Protein AF-A0A2A5DEZ8-F1 (afdb_monomer)

Mean predicted aligned error: 15.77 Å

pLDDT: mean 74.61, std 19.29, range [36.72, 98.19]

Solvent-accessible surface area (backbone atoms only — not comparable to full-atom values): 5518 Å² total; per-residue (Å²): 132,67,62,71,58,54,52,53,52,50,55,51,55,51,51,56,58,62,64,42,45,69,60,49,37,56,72,50,48,39,58,67,51,51,48,55,53,52,49,54,52,53,50,52,53,50,51,57,49,50,52,56,54,68,67,52,53,50,74,57,69,83,89,71,90,82,52,78,72,56,56,58,58,49,71,70,42,99,55,56,54,78,61,82,72,85,79,88,77,126

Structure (mmCIF, N/CA/C/O backbone):
data_AF-A0A2A5DEZ8-F1
#
_entry.id   AF-A0A2A5DEZ8-F1
#
loop_
_atom_site.group_PDB
_atom_site.id
_atom_site.type_symbol
_atom_site.label_atom_id
_atom_site.label_alt_id
_atom_site.label_comp_id
_atom_site.label_asym_id
_atom_site.label_entity_id
_atom_site.label_seq_id
_atom_site.pdbx_PDB_ins_code
_atom_site.Cartn_x
_atom_site.Cartn_y
_atom_site.Cartn_z
_atom_site.occupancy
_atom_site.B_iso_or_equiv
_atom_site.auth_seq_id
_atom_site.auth_comp_id
_atom_site.auth_asym_id
_atom_site.auth_atom_id
_atom_site.pdbx_PDB_model_num
ATOM 1 N N . MET A 1 1 ? -17.190 12.699 36.773 1.00 66.50 1 MET A N 1
ATOM 2 C CA . MET A 1 1 ? -17.503 11.970 35.522 1.00 66.50 1 MET A CA 1
ATOM 3 C C . MET A 1 1 ? -17.031 10.532 35.686 1.00 66.50 1 MET A C 1
ATOM 5 O O . MET A 1 1 ? -15.919 10.336 36.157 1.00 66.50 1 MET A O 1
ATOM 9 N N . ASN A 1 2 ? -17.869 9.534 35.408 1.00 87.75 2 ASN A N 1
ATOM 10 C CA . ASN A 1 2 ? -17.579 8.144 35.775 1.00 87.75 2 ASN A CA 1
ATOM 11 C C . ASN A 1 2 ? -16.772 7.447 34.657 1.00 87.75 2 ASN A C 1
ATOM 13 O O . ASN A 1 2 ? -17.346 6.903 33.714 1.00 87.75 2 ASN A O 1
ATOM 17 N N . LEU A 1 3 ? -15.437 7.512 34.730 1.00 90.81 3 LEU A N 1
ATOM 18 C CA . LEU A 1 3 ? -14.502 7.006 33.704 1.00 90.81 3 LEU A CA 1
ATOM 19 C C . LEU A 1 3 ? -14.723 5.527 33.346 1.00 90.81 3 LEU A C 1
ATOM 21 O O . LEU A 1 3 ? -14.573 5.143 32.188 1.00 90.81 3 LEU A O 1
ATOM 25 N N . SER A 1 4 ? -15.145 4.710 34.312 1.00 92.06 4 SER A N 1
ATOM 26 C CA . SER A 1 4 ? -15.457 3.294 34.098 1.00 92.06 4 SER A CA 1
ATOM 27 C C . SER A 1 4 ? -16.638 3.088 33.145 1.00 92.06 4 SER A C 1
ATOM 29 O O . SER A 1 4 ? -16.608 2.179 32.322 1.00 92.06 4 SER A O 1
ATOM 31 N N . ILE A 1 5 ? -17.657 3.953 33.209 1.00 93.88 5 ILE A N 1
ATOM 32 C CA . ILE A 1 5 ? -18.824 3.890 32.315 1.00 93.88 5 ILE A CA 1
ATOM 33 C C . ILE A 1 5 ? -18.414 4.297 30.899 1.00 93.88 5 ILE A C 1
ATOM 35 O O . ILE A 1 5 ? -18.734 3.596 29.942 1.00 93.88 5 ILE A O 1
ATOM 39 N N . VAL A 1 6 ? -17.641 5.381 30.775 1.00 94.19 6 VAL A N 1
ATOM 40 C CA . VAL A 1 6 ? -17.126 5.862 29.483 1.00 94.19 6 VAL A CA 1
ATOM 41 C C . VAL A 1 6 ? -16.291 4.782 28.796 1.00 94.19 6 VAL A C 1
ATOM 43 O O . VAL A 1 6 ? -16.501 4.502 27.619 1.00 94.19 6 VAL A O 1
ATOM 46 N N . LYS A 1 7 ? -15.393 4.120 29.536 1.00 94.62 7 LYS A N 1
ATOM 47 C CA . LYS A 1 7 ? -14.557 3.033 29.010 1.00 94.62 7 LYS A CA 1
ATOM 48 C C . LYS A 1 7 ? -15.389 1.846 28.516 1.00 94.62 7 LYS A C 1
ATOM 50 O O . LYS A 1 7 ? -15.102 1.309 27.450 1.00 94.62 7 LYS A O 1
ATOM 55 N N . THR A 1 8 ? -16.412 1.446 29.270 1.00 95.06 8 THR A N 1
ATOM 56 C CA . THR A 1 8 ? -17.296 0.332 28.894 1.00 95.06 8 THR A CA 1
ATOM 57 C C . THR A 1 8 ? -18.088 0.640 27.626 1.00 95.06 8 THR A C 1
ATOM 59 O O . THR A 1 8 ? -18.153 -0.203 26.734 1.00 95.06 8 THR A O 1
ATOM 62 N N . ILE A 1 9 ? -18.643 1.851 27.509 1.00 94.38 9 ILE A N 1
ATOM 63 C CA . ILE A 1 9 ? -19.364 2.282 26.303 1.00 94.38 9 ILE A CA 1
ATOM 64 C C . ILE A 1 9 ? -18.404 2.342 25.111 1.00 94.38 9 ILE A C 1
ATOM 66 O O . ILE A 1 9 ? -18.693 1.766 24.070 1.00 94.38 9 ILE A O 1
ATOM 70 N N . PHE A 1 10 ? -17.228 2.948 25.278 1.00 93.25 10 PHE A N 1
ATOM 71 C CA . PHE A 1 10 ? -16.230 3.044 24.213 1.00 93.25 10 PHE A CA 1
ATOM 72 C C . PHE A 1 10 ? -15.814 1.672 23.667 1.00 93.25 10 PHE A C 1
ATOM 74 O O . PHE A 1 10 ? -15.792 1.469 22.458 1.00 93.25 10 PHE A O 1
ATOM 81 N N . LEU A 1 11 ? -15.519 0.712 24.548 1.00 92.19 11 LEU A N 1
ATOM 82 C CA . LEU A 1 11 ? -15.155 -0.645 24.133 1.00 92.19 11 LEU A CA 1
ATOM 83 C C . LEU A 1 11 ? -16.297 -1.348 23.396 1.00 92.19 11 LEU A C 1
ATOM 85 O O . LEU A 1 11 ? -16.032 -2.066 22.434 1.00 92.19 11 LEU A O 1
ATOM 89 N N . LYS A 1 12 ? -17.548 -1.131 23.817 1.00 91.75 12 LYS A N 1
ATOM 90 C CA . LYS A 1 12 ? -18.723 -1.676 23.132 1.00 91.75 12 LYS A CA 1
ATOM 91 C C . LYS A 1 12 ? -18.828 -1.129 21.705 1.00 91.7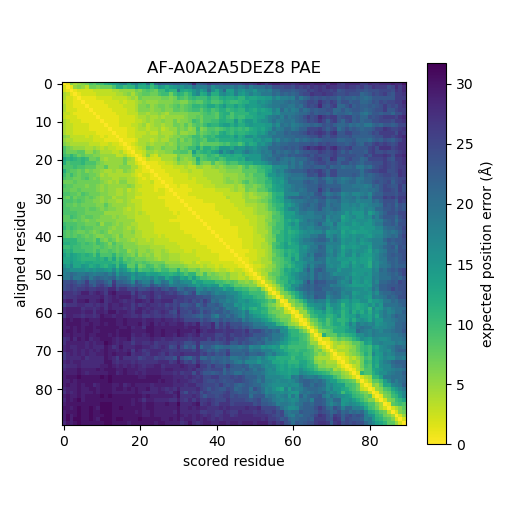5 12 LYS A C 1
ATOM 93 O O . LYS A 1 12 ? -18.888 -1.916 20.767 1.00 91.75 12 LYS A O 1
ATOM 98 N N . GLU A 1 13 ? -18.785 0.191 21.546 1.00 92.62 13 GLU A N 1
ATOM 99 C CA . GLU A 1 13 ? -18.916 0.858 20.242 1.00 92.62 13 GLU A CA 1
ATOM 100 C C . GLU A 1 13 ? -17.747 0.525 19.303 1.00 92.62 13 GLU A C 1
ATOM 102 O O . GLU A 1 13 ? -17.944 0.258 18.117 1.00 92.62 13 GLU A O 1
ATOM 107 N N . MET A 1 14 ? -16.520 0.460 19.830 1.00 89.19 14 MET A N 1
ATOM 108 C CA . MET A 1 14 ? -15.350 0.030 19.061 1.00 89.19 14 MET A CA 1
ATOM 109 C C . MET A 1 14 ? -15.497 -1.411 18.581 1.00 89.19 14 MET A C 1
ATOM 111 O O . MET A 1 14 ? -15.184 -1.705 17.432 1.00 89.19 14 MET A O 1
ATOM 115 N N . LEU A 1 15 ? -15.982 -2.319 19.429 1.00 87.69 15 LEU A N 1
ATOM 116 C CA . LEU A 1 15 ? -16.145 -3.722 19.057 1.00 87.69 15 LEU A CA 1
ATOM 117 C C . LEU A 1 15 ? -17.273 -3.922 18.036 1.00 87.69 15 LEU A C 1
ATOM 119 O O . LEU A 1 15 ? -17.121 -4.755 17.142 1.00 87.69 15 LEU A O 1
ATOM 123 N N . ASP A 1 16 ? -18.350 -3.137 18.119 1.00 86.75 16 ASP A N 1
ATOM 124 C CA . ASP A 1 16 ? -19.400 -3.100 17.093 1.00 86.75 16 ASP A CA 1
ATOM 125 C C . ASP A 1 16 ? -18.876 -2.532 15.767 1.00 86.75 16 ASP A C 1
ATOM 127 O O . ASP A 1 16 ? -19.090 -3.135 14.715 1.00 86.75 16 ASP A O 1
ATOM 131 N N . THR A 1 17 ? -18.079 -1.463 15.812 1.00 83.31 17 THR A N 1
ATOM 132 C CA . THR A 1 17 ? -17.418 -0.894 14.624 1.00 83.31 17 THR A CA 1
ATOM 133 C C . THR A 1 17 ? -16.449 -1.898 13.988 1.00 83.31 17 THR A C 1
ATOM 135 O O . THR A 1 17 ? -16.438 -2.084 12.774 1.00 83.31 17 THR A O 1
ATOM 138 N N . PHE A 1 18 ? -15.663 -2.617 14.798 1.00 83.31 18 PHE A N 1
ATOM 139 C CA . PHE A 1 18 ? -14.750 -3.663 14.322 1.00 83.31 18 PHE A CA 1
ATOM 140 C C . PHE A 1 18 ? -15.482 -4.907 13.793 1.00 83.31 18 PHE A C 1
ATOM 142 O O . PHE A 1 18 ? -14.932 -5.654 12.975 1.00 83.31 18 PHE A O 1
ATOM 149 N N . ARG A 1 19 ? -16.714 -5.161 14.251 1.00 79.44 19 ARG A N 1
ATOM 150 C CA . ARG A 1 19 ? -17.561 -6.252 13.754 1.00 79.44 19 ARG A CA 1
ATOM 151 C C . ARG A 1 19 ? -18.081 -6.001 12.347 1.00 79.44 19 ARG A C 1
ATOM 153 O O . ARG A 1 19 ? -18.382 -6.987 11.666 1.00 79.44 19 ARG A O 1
ATOM 160 N N . ASP A 1 20 ? -18.089 -4.754 11.877 1.00 85.88 20 ASP A N 1
ATOM 161 C CA . ASP A 1 20 ? -18.286 -4.438 10.463 1.00 85.88 20 ASP A CA 1
ATOM 162 C C . ASP A 1 20 ? -17.019 -4.743 9.643 1.00 85.88 20 ASP A C 1
ATOM 164 O O . ASP A 1 20 ? -16.349 -3.893 9.049 1.00 85.88 20 ASP A O 1
ATOM 168 N N . LYS A 1 21 ? -16.669 -6.032 9.635 1.00 80.50 21 LYS A N 1
ATOM 169 C CA . LYS A 1 21 ? -15.475 -6.559 8.978 1.00 80.50 21 LYS A CA 1
ATOM 170 C C . LYS A 1 21 ? -15.507 -6.301 7.480 1.00 80.50 21 LYS A C 1
ATOM 172 O O . LYS A 1 21 ? -14.449 -6.141 6.896 1.00 80.50 21 LYS A O 1
ATOM 177 N N . ARG A 1 22 ? -16.683 -6.265 6.842 1.00 84.38 22 ARG A N 1
ATOM 178 C CA . ARG A 1 22 ? -16.776 -6.012 5.395 1.00 84.38 22 ARG A CA 1
ATOM 179 C C . ARG A 1 22 ? -16.306 -4.598 5.076 1.00 84.38 22 ARG A C 1
ATOM 181 O O . ARG A 1 22 ? -15.440 -4.439 4.219 1.00 84.38 22 ARG A O 1
ATOM 188 N N . THR A 1 23 ? -16.809 -3.610 5.811 1.00 87.88 23 THR A N 1
ATOM 189 C CA . THR A 1 23 ? -16.413 -2.211 5.636 1.00 87.88 23 THR A CA 1
ATOM 190 C C . THR A 1 23 ? -14.958 -1.991 6.041 1.00 87.88 23 THR A C 1
ATOM 192 O O . THR A 1 23 ? -14.198 -1.395 5.283 1.00 87.88 23 THR A O 1
ATOM 195 N N . MET A 1 24 ? -14.513 -2.545 7.172 1.00 88.00 24 MET A N 1
ATOM 196 C CA . MET A 1 24 ? -13.120 -2.410 7.614 1.00 88.00 24 MET A CA 1
ATOM 197 C C . MET A 1 24 ? -12.124 -3.100 6.664 1.00 88.00 24 MET A C 1
ATOM 199 O O . MET A 1 24 ? -11.072 -2.538 6.360 1.00 88.00 24 MET A O 1
ATOM 203 N N . ILE A 1 25 ? -12.450 -4.287 6.139 1.00 89.19 25 ILE A N 1
ATOM 204 C CA . ILE A 1 25 ? -11.625 -4.970 5.129 1.00 89.19 25 ILE A CA 1
ATOM 205 C C . ILE A 1 25 ? -11.574 -4.138 3.847 1.00 89.19 25 ILE A C 1
ATOM 207 O O . ILE A 1 25 ? -10.506 -4.023 3.258 1.00 89.19 25 ILE A O 1
ATOM 211 N N . ALA A 1 26 ? -12.675 -3.519 3.426 1.00 90.19 26 ALA A N 1
ATOM 212 C CA . ALA A 1 26 ? -12.668 -2.653 2.251 1.00 90.19 26 ALA A CA 1
ATOM 213 C C . ALA A 1 26 ? -11.864 -1.359 2.475 1.00 90.19 26 ALA A C 1
ATOM 215 O O . ALA A 1 26 ? -11.129 -0.940 1.590 1.00 90.19 26 ALA A O 1
ATOM 216 N N . MET A 1 27 ? -11.962 -0.732 3.650 1.00 89.81 27 MET A N 1
ATOM 217 C CA . MET A 1 27 ? -11.268 0.531 3.931 1.00 89.81 27 MET A CA 1
ATOM 218 C C . MET A 1 27 ? -9.783 0.353 4.261 1.00 89.81 27 MET A C 1
ATOM 220 O O . MET A 1 27 ? -8.992 1.236 3.948 1.00 89.81 27 MET A O 1
ATOM 224 N N . VAL A 1 28 ? -9.394 -0.760 4.888 1.00 91.56 28 VAL A N 1
ATOM 225 C CA . VAL A 1 28 ? -8.016 -0.996 5.361 1.00 91.56 28 VAL A CA 1
ATOM 226 C C . VAL A 1 28 ? -7.369 -2.176 4.643 1.00 91.56 28 VAL A C 1
ATOM 228 O O . VAL A 1 28 ? -6.253 -2.063 4.146 1.00 91.56 28 VAL A O 1
ATOM 231 N N . GLY A 1 29 ? -8.064 -3.306 4.532 1.00 93.06 29 GLY A N 1
ATOM 232 C CA . GLY A 1 29 ? -7.534 -4.494 3.856 1.00 93.06 29 GLY A CA 1
ATOM 233 C C . GLY A 1 29 ? -7.300 -4.280 2.358 1.00 93.06 29 GLY A C 1
ATOM 234 O O . GLY A 1 29 ? -6.260 -4.681 1.838 1.00 93.06 29 GLY A O 1
ATOM 235 N N . LEU A 1 30 ? -8.227 -3.608 1.669 1.00 94.69 30 LEU A N 1
ATOM 236 C CA . LEU A 1 30 ? -8.114 -3.331 0.239 1.00 94.69 30 LEU A CA 1
ATOM 237 C C . LEU A 1 30 ? -6.883 -2.480 -0.092 1.00 94.69 30 LEU A C 1
ATOM 239 O O . LEU A 1 30 ? -6.105 -2.946 -0.914 1.00 94.69 30 LEU A O 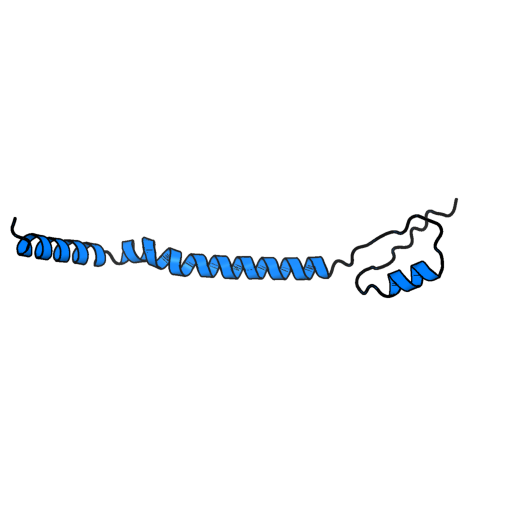1
ATOM 243 N N . PRO A 1 31 ? -6.628 -1.302 0.516 1.00 94.56 31 PRO A N 1
ATOM 244 C CA . PRO A 1 31 ? -5.413 -0.550 0.204 1.00 94.56 31 PRO A CA 1
ATOM 245 C C . PRO A 1 31 ? -4.139 -1.318 0.578 1.00 94.56 31 PRO A C 1
ATOM 247 O O . PRO A 1 31 ? -3.169 -1.260 -0.174 1.00 94.56 31 PRO A O 1
ATOM 250 N N . ILE A 1 32 ? -4.148 -2.097 1.668 1.00 96.44 32 ILE A N 1
ATOM 251 C CA . ILE A 1 32 ? -2.998 -2.923 2.071 1.00 96.44 32 ILE A CA 1
ATOM 252 C C . ILE A 1 32 ? -2.648 -3.980 1.018 1.00 96.44 32 ILE A C 1
ATOM 254 O O . ILE A 1 32 ? -1.476 -4.291 0.859 1.00 96.44 32 ILE A O 1
ATOM 258 N N . ILE A 1 33 ? -3.623 -4.537 0.299 1.00 96.69 33 ILE A N 1
ATOM 259 C CA . ILE A 1 33 ? -3.372 -5.580 -0.709 1.00 96.69 33 ILE A CA 1
ATOM 260 C C . ILE A 1 33 ? -3.243 -4.977 -2.110 1.00 96.69 33 ILE A C 1
ATOM 262 O O . ILE A 1 33 ? -2.301 -5.276 -2.843 1.00 96.69 33 ILE A O 1
ATOM 266 N N . LEU A 1 34 ? -4.185 -4.118 -2.489 1.00 97.19 34 LEU A N 1
ATOM 267 C CA . LEU A 1 34 ? -4.302 -3.564 -3.831 1.00 97.19 34 LEU A CA 1
ATOM 268 C C . LEU A 1 34 ? -3.104 -2.675 -4.174 1.00 97.19 34 LEU A C 1
ATOM 270 O O . LEU A 1 34 ? -2.560 -2.794 -5.268 1.00 97.19 34 LEU A O 1
ATOM 274 N N . TYR A 1 35 ? -2.663 -1.803 -3.261 1.00 96.50 35 TYR A N 1
ATOM 275 C CA . TYR A 1 35 ? -1.584 -0.861 -3.571 1.00 96.50 35 TYR A CA 1
ATOM 276 C C . TYR A 1 35 ? -0.235 -1.551 -3.779 1.00 96.50 35 TYR A C 1
ATOM 278 O O . TYR A 1 35 ? 0.410 -1.236 -4.778 1.00 96.50 35 TYR A O 1
ATOM 286 N N . PRO A 1 36 ? 0.193 -2.520 -2.947 1.00 97.19 36 PRO A N 1
ATOM 287 C CA . PRO A 1 36 ? 1.406 -3.278 -3.238 1.00 97.19 36 PRO A CA 1
ATOM 288 C C . PRO A 1 36 ? 1.333 -4.032 -4.561 1.00 97.19 36 PRO A C 1
ATOM 290 O O . PRO A 1 36 ? 2.300 -4.018 -5.318 1.00 97.19 36 PRO A O 1
ATOM 293 N N . VAL A 1 37 ? 0.188 -4.644 -4.878 1.00 98.19 37 VAL A N 1
ATOM 294 C CA . VAL A 1 37 ? 0.004 -5.353 -6.153 1.00 98.19 37 VAL A CA 1
ATOM 295 C C . VAL A 1 37 ? 0.152 -4.393 -7.334 1.00 98.19 37 VAL A C 1
ATOM 297 O O . VAL A 1 37 ? 0.906 -4.675 -8.269 1.00 98.19 37 VAL A O 1
ATOM 300 N N . LEU A 1 38 ? -0.510 -3.235 -7.278 1.00 97.62 38 LEU A N 1
ATOM 301 C CA . LEU A 1 38 ? -0.397 -2.202 -8.309 1.00 97.62 38 LEU A CA 1
ATOM 302 C C . LEU A 1 38 ? 1.035 -1.674 -8.428 1.00 97.62 38 LEU A C 1
ATOM 304 O O . LEU A 1 38 ? 1.546 -1.545 -9.538 1.00 97.62 38 LEU A O 1
ATOM 308 N N . PHE A 1 39 ? 1.701 -1.422 -7.301 1.00 97.62 39 PHE A N 1
ATOM 309 C CA . PHE A 1 39 ? 3.075 -0.932 -7.268 1.00 97.62 39 PHE A CA 1
ATOM 310 C C . PHE A 1 39 ? 4.050 -1.925 -7.905 1.00 97.62 39 PHE A C 1
ATOM 312 O O . PHE A 1 39 ? 4.820 -1.550 -8.787 1.00 97.62 39 PHE A O 1
ATOM 319 N N . ILE A 1 40 ? 3.983 -3.201 -7.516 1.00 97.69 40 ILE A N 1
ATOM 320 C CA . ILE A 1 40 ? 4.824 -4.263 -8.081 1.00 97.69 40 ILE A CA 1
ATOM 321 C C . ILE A 1 40 ? 4.586 -4.384 -9.590 1.00 97.69 40 ILE A C 1
ATOM 323 O O . ILE A 1 40 ? 5.539 -4.491 -10.359 1.00 97.69 40 ILE A O 1
ATOM 327 N N . THR A 1 41 ? 3.327 -4.323 -10.025 1.00 96.75 41 THR A N 1
ATOM 328 C CA . THR A 1 41 ? 2.971 -4.407 -11.449 1.00 96.75 41 THR A CA 1
ATOM 329 C C . THR A 1 41 ? 3.543 -3.224 -12.234 1.00 96.75 41 THR A C 1
ATOM 331 O O . THR A 1 41 ? 4.183 -3.414 -13.268 1.00 96.75 41 THR A O 1
ATOM 334 N N . ALA A 1 42 ? 3.379 -2.001 -11.727 1.00 96.06 42 ALA A N 1
ATOM 335 C CA . ALA A 1 42 ? 3.917 -0.796 -12.352 1.00 96.06 42 ALA A CA 1
ATOM 336 C C . ALA A 1 42 ? 5.457 -0.794 -12.396 1.00 96.06 42 ALA A C 1
ATOM 338 O O . ALA A 1 42 ? 6.051 -0.390 -13.401 1.00 96.06 42 ALA A O 1
ATOM 339 N N . ALA A 1 43 ? 6.109 -1.293 -11.342 1.00 95.56 43 ALA A N 1
ATOM 340 C CA . ALA A 1 43 ? 7.559 -1.445 -11.291 1.00 95.56 43 ALA A CA 1
ATOM 341 C C . ALA A 1 43 ? 8.055 -2.432 -12.360 1.00 95.56 43 ALA A C 1
ATOM 343 O O . ALA A 1 43 ? 8.999 -2.122 -13.084 1.00 95.56 43 ALA A O 1
ATOM 344 N N . GLN A 1 44 ? 7.386 -3.578 -12.529 1.00 94.69 44 GLN A N 1
ATOM 345 C CA . GLN A 1 44 ? 7.734 -4.548 -13.574 1.00 94.69 44 GLN A CA 1
ATOM 346 C C . GLN A 1 44 ? 7.604 -3.955 -14.980 1.00 94.69 44 GLN A C 1
ATOM 348 O O . GLN A 1 44 ? 8.514 -4.106 -15.793 1.00 94.69 44 GLN A O 1
ATOM 353 N N . VAL A 1 45 ? 6.516 -3.229 -15.260 1.00 93.75 45 VAL A N 1
ATOM 354 C CA . VAL A 1 45 ? 6.336 -2.542 -16.551 1.00 93.75 45 VAL A CA 1
ATOM 355 C C . VAL A 1 45 ? 7.452 -1.526 -16.794 1.00 93.75 45 VAL A C 1
ATOM 357 O O . VAL A 1 45 ? 8.010 -1.477 -17.888 1.00 93.75 45 VAL A O 1
ATOM 360 N N . SER A 1 46 ? 7.828 -0.759 -15.770 1.00 91.69 46 SER A N 1
ATOM 361 C CA . SER A 1 46 ? 8.921 0.216 -15.863 1.00 91.69 46 SER A CA 1
ATOM 362 C C . SER A 1 46 ? 10.264 -0.447 -16.189 1.00 91.69 46 SER A C 1
ATOM 364 O O . SER A 1 46 ? 10.995 0.043 -17.046 1.00 91.69 46 SER A O 1
ATOM 366 N N . ILE A 1 47 ? 10.569 -1.592 -15.571 1.00 90.19 47 ILE A N 1
ATOM 367 C CA . ILE A 1 47 ? 11.799 -2.361 -15.834 1.00 90.19 47 ILE A CA 1
ATOM 368 C C . ILE A 1 47 ? 11.808 -2.912 -17.268 1.00 90.19 47 ILE A C 1
ATOM 370 O O . ILE A 1 47 ? 12.816 -2.816 -17.973 1.00 90.19 47 ILE A O 1
ATOM 374 N N . LEU A 1 48 ? 10.678 -3.449 -17.735 1.00 85.62 48 LEU A N 1
ATOM 375 C CA . LEU A 1 48 ? 10.529 -3.916 -19.118 1.00 85.62 48 LEU A CA 1
ATOM 376 C C . LEU A 1 48 ? 10.679 -2.773 -20.130 1.00 85.62 48 LEU A C 1
ATOM 378 O O . LEU A 1 48 ? 11.220 -2.969 -21.214 1.00 85.62 48 LEU A O 1
ATOM 382 N N . GLN A 1 49 ? 10.228 -1.567 -19.789 1.00 81.69 49 GLN A N 1
ATOM 383 C CA . GLN A 1 49 ? 10.425 -0.399 -20.641 1.00 81.69 49 GLN A CA 1
ATOM 384 C C . GLN A 1 49 ? 11.889 0.055 -20.644 1.00 81.69 49 GLN A C 1
ATOM 386 O O . GLN A 1 49 ? 12.422 0.391 -21.696 1.00 81.69 49 GLN A O 1
ATOM 391 N N . GLN A 1 50 ? 12.557 0.040 -19.490 1.00 77.38 50 GLN A N 1
ATOM 392 C CA . GLN A 1 50 ? 13.952 0.460 -19.370 1.00 77.38 50 GLN A CA 1
ATOM 393 C C . GLN A 1 50 ? 14.910 -0.483 -20.106 1.00 77.38 50 GLN A C 1
ATOM 395 O O . GLN A 1 50 ? 15.858 -0.021 -20.734 1.00 77.38 50 GLN A O 1
ATOM 400 N N . THR A 1 51 ? 14.641 -1.788 -20.077 1.00 72.88 51 THR A N 1
ATOM 401 C CA . THR A 1 51 ? 15.398 -2.778 -20.860 1.00 72.88 51 THR A CA 1
ATOM 402 C C . THR A 1 51 ? 15.245 -2.537 -22.361 1.00 72.88 51 THR A C 1
ATOM 404 O O . THR A 1 51 ? 16.254 -2.452 -23.051 1.00 72.88 51 THR A O 1
ATOM 407 N N . LYS A 1 52 ? 14.027 -2.279 -22.853 1.00 64.75 52 LYS A N 1
ATOM 408 C CA . LYS A 1 52 ? 13.790 -1.911 -24.263 1.00 64.75 52 LYS A CA 1
ATOM 409 C C . LYS A 1 52 ? 14.448 -0.590 -24.671 1.00 64.75 52 LYS A C 1
ATOM 411 O O . LYS A 1 52 ? 14.949 -0.467 -25.786 1.00 64.75 52 LYS A O 1
ATOM 416 N N . THR A 1 53 ? 14.457 0.402 -23.782 1.00 60.56 53 THR A N 1
ATOM 417 C CA . THR A 1 53 ? 15.133 1.681 -24.039 1.00 60.56 53 THR A CA 1
ATOM 418 C C . THR A 1 53 ? 16.654 1.513 -24.078 1.00 60.56 53 THR A C 1
ATOM 420 O O . THR A 1 53 ? 17.284 2.067 -24.968 1.00 60.56 53 THR A O 1
ATOM 423 N N . ASN A 1 54 ? 17.244 0.717 -23.179 1.00 58.72 54 ASN A N 1
ATOM 424 C CA . ASN A 1 54 ? 18.685 0.424 -23.193 1.00 58.72 54 ASN A CA 1
ATOM 425 C C . ASN A 1 54 ? 19.114 -0.455 -24.378 1.00 58.72 54 ASN A C 1
ATOM 427 O O . ASN A 1 54 ? 20.259 -0.382 -24.806 1.00 58.72 54 ASN A O 1
ATOM 431 N N . GLU A 1 55 ? 18.210 -1.270 -24.920 1.00 54.50 55 GLU A N 1
ATOM 432 C CA . GLU A 1 55 ? 18.451 -2.062 -26.133 1.00 54.50 55 GLU A CA 1
ATOM 433 C C . GLU A 1 55 ? 18.377 -1.204 -27.412 1.00 54.50 55 GLU A C 1
ATOM 435 O O . GLU A 1 55 ? 18.867 -1.596 -28.471 1.00 54.50 55 GLU A O 1
ATOM 440 N N . THR A 1 56 ? 17.822 0.010 -27.323 1.00 49.56 56 THR A N 1
ATOM 441 C CA . THR A 1 56 ? 17.844 0.976 -28.425 1.00 49.56 56 THR A CA 1
ATOM 442 C C . THR A 1 56 ? 19.172 1.730 -28.397 1.00 49.56 56 THR A C 1
ATOM 444 O O . THR A 1 56 ? 19.267 2.829 -27.855 1.00 49.56 56 THR A O 1
ATOM 447 N N . VAL A 1 57 ? 20.208 1.115 -28.972 1.00 51.78 57 VAL A N 1
ATOM 448 C CA . VAL A 1 57 ? 21.531 1.720 -29.189 1.00 51.78 57 VAL A CA 1
ATOM 449 C C . VAL A 1 57 ? 21.348 3.123 -29.775 1.00 51.78 57 VAL A C 1
ATOM 451 O O . VAL A 1 57 ? 20.685 3.301 -30.803 1.00 51.78 57 VAL A O 1
ATOM 454 N N . SER A 1 58 ? 21.874 4.134 -29.085 1.00 48.53 58 SER A N 1
ATOM 455 C CA . SER A 1 58 ? 21.680 5.536 -29.447 1.00 48.53 58 SER A CA 1
ATOM 456 C C . SER A 1 58 ? 22.372 5.800 -30.786 1.00 48.53 58 SER A C 1
ATOM 458 O O . SER A 1 58 ? 23.599 5.813 -30.868 1.00 48.53 58 SER A O 1
ATOM 460 N N . ARG A 1 59 ? 21.591 5.961 -31.862 1.00 48.47 59 ARG A N 1
ATOM 461 C CA . ARG A 1 59 ? 22.110 6.239 -33.211 1.00 48.47 59 ARG A CA 1
ATOM 462 C C . ARG A 1 59 ? 22.620 7.675 -33.265 1.00 48.47 59 ARG A C 1
ATOM 464 O O . ARG A 1 59 ? 21.858 8.600 -33.541 1.00 48.47 59 ARG A O 1
ATOM 471 N N . ALA A 1 60 ? 23.899 7.865 -32.969 1.00 56.03 60 ALA A N 1
ATOM 472 C CA . ALA A 1 60 ? 24.567 9.153 -33.082 1.00 56.03 60 ALA A CA 1
ATOM 473 C C . ALA A 1 60 ? 25.267 9.252 -34.447 1.00 56.03 60 ALA A C 1
ATOM 475 O O . ALA A 1 60 ? 26.119 8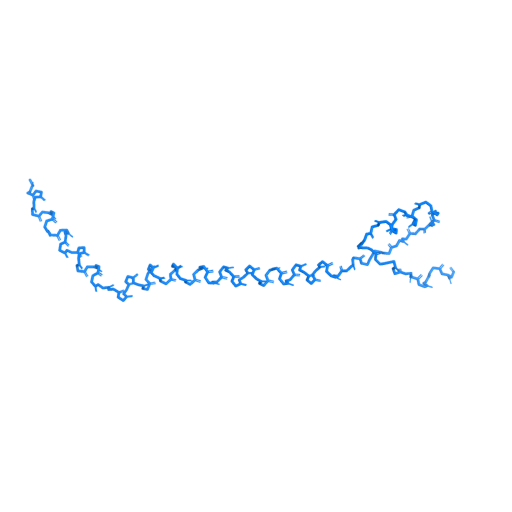.429 -34.773 1.00 56.03 60 ALA A O 1
ATOM 476 N N . ALA A 1 61 ? 24.916 10.261 -35.247 1.00 53.84 61 ALA A N 1
ATOM 477 C CA . ALA A 1 61 ? 25.632 10.585 -36.479 1.00 53.84 61 ALA A CA 1
ATOM 478 C C . ALA A 1 61 ? 26.706 11.644 -36.192 1.00 53.84 61 ALA A C 1
ATOM 480 O O . ALA A 1 61 ? 26.427 12.669 -35.566 1.00 53.84 61 ALA A O 1
ATOM 481 N N . ILE A 1 62 ? 27.932 11.411 -36.660 1.00 59.94 62 ILE A N 1
ATOM 482 C CA . ILE A 1 62 ? 29.039 12.366 -36.541 1.00 59.94 62 ILE A CA 1
ATOM 483 C C . ILE A 1 62 ? 29.015 13.274 -37.772 1.00 59.94 62 ILE A C 1
ATOM 485 O O . ILE A 1 62 ? 29.200 12.810 -38.894 1.00 59.94 62 ILE A O 1
ATOM 489 N N . GLN A 1 63 ? 28.811 14.577 -37.577 1.00 45.00 63 GLN A N 1
ATOM 490 C CA . GLN A 1 63 ? 28.920 15.568 -38.648 1.00 45.00 63 GLN A CA 1
ATOM 491 C C . GLN A 1 63 ? 30.269 16.295 -38.546 1.00 45.00 63 GLN A C 1
ATOM 493 O O . GLN A 1 63 ? 30.435 17.187 -37.716 1.00 45.00 63 GLN A O 1
ATOM 498 N N . GLY A 1 64 ? 31.245 15.910 -39.378 1.00 63.19 64 GLY A N 1
ATOM 499 C CA . GLY A 1 64 ? 32.549 16.584 -39.473 1.00 63.19 64 GLY A CA 1
ATOM 500 C C . GLY A 1 64 ? 33.688 15.708 -40.013 1.00 63.19 64 GLY A C 1
ATOM 501 O O . GLY A 1 64 ? 33.532 14.503 -40.202 1.00 63.19 64 GLY A O 1
ATOM 502 N N . SER A 1 65 ? 34.857 16.314 -40.261 1.00 58.81 65 SER A N 1
ATOM 503 C CA . SER A 1 65 ? 36.066 15.600 -40.697 1.00 58.81 65 SER A CA 1
ATOM 504 C C . SER A 1 65 ? 36.617 14.741 -39.559 1.00 58.81 65 SER A C 1
ATOM 506 O O . SER A 1 65 ? 37.096 15.254 -38.546 1.00 58.81 65 SER A O 1
ATOM 508 N N . THR A 1 66 ? 36.528 13.429 -39.728 1.00 57.97 66 THR A N 1
ATOM 509 C CA . THR A 1 66 ? 36.888 12.446 -38.710 1.00 57.97 66 THR A CA 1
ATOM 510 C C . THR A 1 66 ? 38.406 12.235 -38.663 1.00 57.97 66 THR A C 1
ATOM 512 O O . THR A 1 66 ? 39.021 11.906 -39.673 1.00 57.97 66 THR A O 1
ATOM 515 N N . THR A 1 67 ? 39.016 12.415 -37.488 1.00 61.34 67 THR A N 1
ATOM 516 C CA . THR A 1 67 ? 40.417 12.039 -37.211 1.00 61.34 67 THR A CA 1
ATOM 517 C C . THR A 1 67 ? 40.444 10.598 -36.691 1.00 61.34 67 THR A C 1
ATOM 519 O O . THR A 1 67 ? 39.626 10.273 -35.834 1.00 61.34 67 THR A O 1
ATOM 522 N N . GLU A 1 68 ? 41.393 9.751 -37.118 1.00 59.56 68 GLU A N 1
ATOM 523 C CA . GLU A 1 68 ? 41.513 8.329 -36.698 1.00 59.56 68 GLU A CA 1
ATOM 524 C C . GLU A 1 68 ? 41.485 8.114 -35.172 1.00 59.56 68 GLU A C 1
ATOM 526 O O . GLU A 1 68 ? 41.019 7.099 -34.668 1.00 59.56 68 GLU A O 1
ATOM 531 N N . ARG A 1 69 ? 41.944 9.098 -34.394 1.00 58.28 69 ARG A N 1
ATOM 532 C CA . ARG A 1 69 ? 41.906 9.052 -32.926 1.00 58.28 69 ARG A CA 1
ATOM 533 C C . ARG A 1 69 ? 40.482 9.122 -32.355 1.00 58.28 69 ARG A C 1
ATOM 535 O O . ARG A 1 69 ? 40.239 8.637 -31.255 1.00 58.28 69 ARG A O 1
ATOM 542 N N . MET A 1 70 ? 39.560 9.741 -33.086 1.00 58.22 70 MET A N 1
ATOM 543 C CA . MET A 1 70 ? 38.172 9.951 -32.679 1.00 58.22 70 MET A CA 1
ATOM 544 C C . MET A 1 70 ? 37.306 8.723 -32.983 1.00 58.22 70 MET A C 1
ATOM 546 O O . MET A 1 70 ? 36.449 8.384 -32.175 1.00 58.22 70 MET A O 1
ATOM 550 N N . THR A 1 71 ? 37.587 7.994 -34.071 1.00 61.88 71 THR A N 1
ATOM 551 C CA . THR A 1 71 ? 36.938 6.701 -34.364 1.00 61.88 71 THR A CA 1
ATOM 552 C C . THR A 1 71 ? 37.300 5.641 -33.336 1.00 61.88 71 THR A C 1
ATOM 554 O O . THR A 1 71 ? 36.428 4.905 -32.893 1.00 61.88 71 THR A O 1
ATOM 557 N N . THR A 1 72 ? 38.558 5.604 -32.885 1.00 60.28 72 THR A N 1
ATOM 558 C CA . THR A 1 72 ? 39.005 4.638 -31.868 1.00 60.28 72 THR A CA 1
ATOM 559 C C . THR A 1 72 ? 38.385 4.906 -30.497 1.00 60.28 72 THR A C 1
ATOM 561 O O . THR A 1 72 ? 38.112 3.970 -29.760 1.00 60.28 72 THR A O 1
ATOM 564 N N . TRP A 1 73 ? 38.122 6.173 -30.156 1.00 62.97 73 TRP A N 1
ATOM 565 C CA . TRP A 1 73 ? 37.467 6.539 -28.896 1.00 62.97 73 TRP A CA 1
ATOM 566 C C . TRP A 1 73 ? 35.958 6.250 -28.900 1.00 62.97 73 TRP A C 1
ATOM 568 O O . TRP A 1 73 ? 35.397 5.907 -27.867 1.00 62.97 73 TRP A O 1
ATOM 578 N N . ILE A 1 74 ? 35.306 6.354 -30.060 1.00 63.41 74 ILE A N 1
ATOM 579 C CA . ILE A 1 74 ? 33.875 6.048 -30.210 1.00 63.41 74 ILE A CA 1
ATOM 580 C C . ILE A 1 74 ? 33.637 4.535 -30.293 1.00 63.41 74 ILE A C 1
ATOM 582 O O . ILE A 1 74 ? 32.657 4.053 -29.738 1.00 63.41 74 ILE A O 1
ATOM 586 N N . ALA A 1 75 ? 34.558 3.778 -30.897 1.00 61.06 75 ALA A N 1
ATOM 587 C CA . ALA A 1 75 ? 34.503 2.315 -30.941 1.00 61.06 75 ALA A CA 1
ATOM 588 C C . ALA A 1 75 ? 34.676 1.640 -29.564 1.00 61.06 75 ALA A C 1
ATOM 590 O O . ALA A 1 75 ? 34.308 0.481 -29.404 1.00 61.06 75 ALA A O 1
ATOM 591 N N . ASP A 1 76 ? 35.225 2.357 -28.579 1.00 61.62 76 ASP A N 1
ATOM 592 C CA . ASP A 1 76 ? 35.390 1.894 -27.192 1.00 61.62 76 ASP A CA 1
ATOM 593 C C . ASP A 1 76 ? 34.113 2.091 -26.346 1.00 61.62 76 ASP A C 1
ATOM 595 O O . ASP A 1 7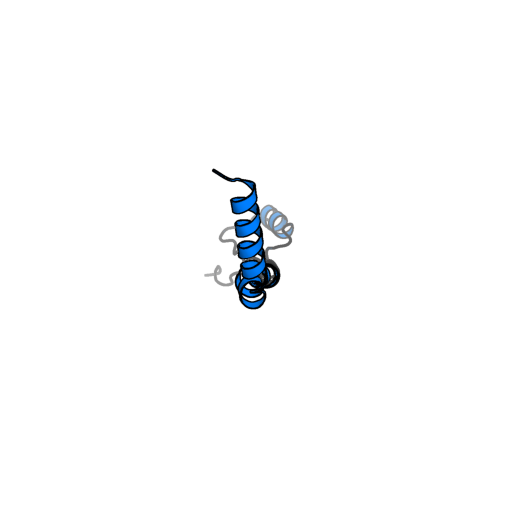6 ? 34.016 1.619 -25.214 1.00 61.62 76 ASP A O 1
ATOM 599 N N . LEU A 1 77 ? 33.100 2.781 -26.887 1.00 57.56 77 LEU A N 1
ATOM 600 C CA . LEU A 1 77 ? 31.799 2.955 -26.246 1.00 57.56 77 LEU A CA 1
ATOM 601 C C . LEU A 1 77 ? 30.844 1.855 -26.726 1.00 57.56 77 LEU A C 1
ATOM 603 O O . LEU A 1 77 ? 30.329 1.903 -27.839 1.00 57.56 77 LEU A O 1
ATOM 607 N N . GLU A 1 78 ? 30.542 0.897 -25.849 1.00 54.31 78 GLU A N 1
ATOM 608 C CA . GLU A 1 78 ? 29.685 -0.288 -26.077 1.00 54.31 78 GLU A CA 1
ATOM 609 C C . GLU A 1 78 ? 28.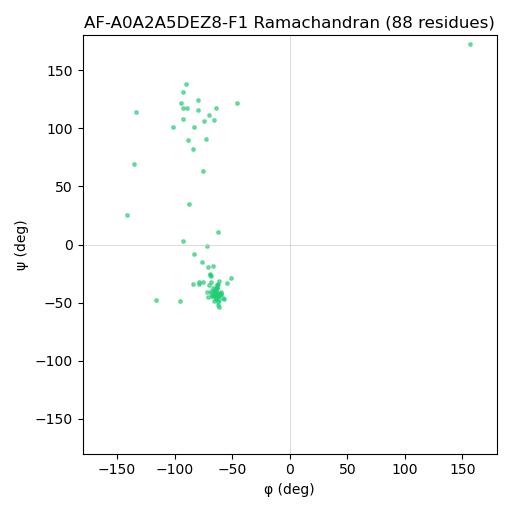206 0.028 -26.432 1.00 54.31 78 GLU A C 1
ATOM 611 O O . GLU A 1 78 ? 27.349 -0.850 -26.425 1.00 54.31 78 GLU A O 1
ATOM 616 N N . GLN A 1 79 ? 27.860 1.287 -26.724 1.00 48.28 79 GLN A N 1
ATOM 617 C CA . GLN A 1 79 ? 26.472 1.733 -26.884 1.00 48.28 79 GLN A CA 1
ATOM 618 C C . GLN A 1 79 ? 26.244 2.757 -28.010 1.00 48.28 79 GLN A C 1
ATOM 620 O O . GLN A 1 79 ? 25.272 3.517 -27.961 1.00 48.28 79 GLN A O 1
ATOM 625 N N . VAL A 1 80 ? 27.104 2.782 -29.035 1.00 46.72 80 VAL A N 1
ATOM 626 C CA . VAL A 1 80 ? 26.923 3.646 -30.215 1.00 46.72 80 VAL A CA 1
ATOM 627 C C . V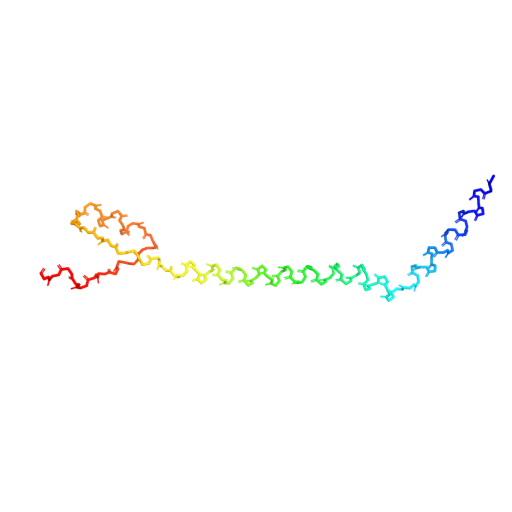AL A 1 80 ? 27.157 2.854 -31.501 1.00 46.72 80 VAL A C 1
ATOM 629 O O . VAL A 1 80 ? 28.270 2.431 -31.786 1.00 46.72 80 VAL A O 1
ATOM 632 N N . ASP A 1 81 ? 26.095 2.679 -32.289 1.00 46.97 81 ASP A N 1
ATOM 633 C CA . ASP A 1 81 ? 26.161 2.122 -33.642 1.00 46.97 81 ASP A CA 1
ATOM 634 C C . ASP A 1 81 ? 26.293 3.287 -34.638 1.00 46.97 81 ASP A C 1
ATOM 636 O O . ASP A 1 81 ? 25.436 4.181 -34.686 1.00 46.97 81 ASP A O 1
ATOM 640 N N . GLN A 1 82 ? 27.404 3.330 -35.377 1.00 48.75 82 GL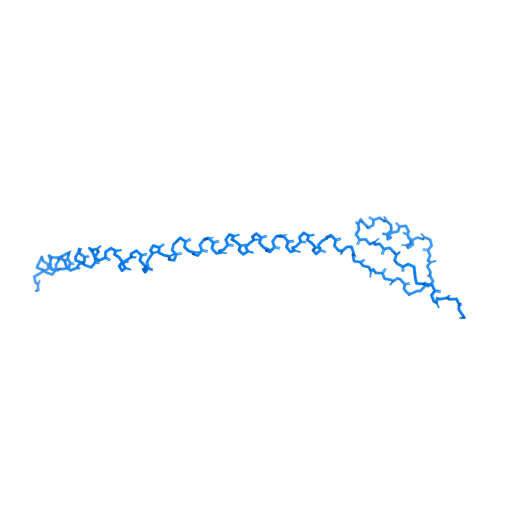N A N 1
ATOM 641 C CA . GLN A 1 82 ? 27.712 4.404 -36.321 1.00 48.75 82 GLN A CA 1
ATOM 642 C C . GLN A 1 82 ? 26.843 4.244 -37.576 1.00 48.75 82 GLN A C 1
ATOM 644 O O . GLN A 1 82 ? 27.090 3.385 -38.417 1.00 48.75 82 GLN A O 1
ATOM 649 N N . VAL A 1 83 ? 25.828 5.097 -37.730 1.00 52.00 83 VAL A N 1
ATOM 650 C CA . VAL A 1 83 ? 25.067 5.187 -38.984 1.00 52.00 83 VAL A CA 1
ATOM 651 C C . VAL A 1 83 ? 25.826 6.102 -39.941 1.00 52.00 83 VAL A C 1
ATOM 653 O O . VAL A 1 83 ? 25.763 7.327 -39.820 1.00 52.00 83 VAL A O 1
ATOM 656 N N . ASP A 1 84 ? 26.542 5.510 -40.894 1.00 45.75 84 ASP A N 1
ATOM 657 C CA . ASP A 1 84 ? 27.151 6.247 -42.000 1.00 45.75 84 ASP A CA 1
ATOM 658 C C . ASP A 1 84 ? 26.052 6.881 -42.866 1.00 45.75 84 ASP A C 1
ATOM 660 O O . ASP A 1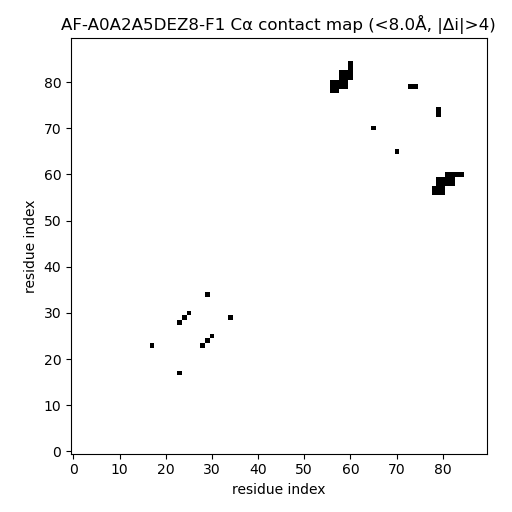 84 ? 25.219 6.192 -43.457 1.00 45.75 84 ASP A O 1
ATOM 664 N N . ASN A 1 85 ? 26.041 8.215 -42.930 1.00 42.56 85 ASN A N 1
ATOM 665 C CA . ASN A 1 85 ? 25.169 8.965 -43.826 1.00 42.56 85 ASN A CA 1
ATOM 666 C C . ASN A 1 85 ? 25.776 8.965 -45.247 1.00 42.56 85 ASN A C 1
ATOM 668 O O . ASN A 1 85 ? 26.842 9.557 -45.439 1.00 42.56 85 ASN A O 1
ATOM 672 N N . PRO A 1 86 ? 25.121 8.359 -46.255 1.00 46.09 86 PRO A N 1
ATOM 673 C CA . PRO A 1 86 ? 25.628 8.330 -47.625 1.00 46.09 86 PRO A CA 1
ATOM 674 C C . PRO A 1 86 ? 25.548 9.680 -48.368 1.00 46.09 86 PRO A C 1
ATOM 676 O O . PRO A 1 86 ? 25.993 9.752 -49.511 1.00 46.09 86 PRO A O 1
ATOM 679 N N . GLU A 1 87 ? 25.030 10.759 -47.767 1.00 48.78 87 GLU A N 1
ATOM 680 C CA . GLU A 1 87 ? 24.808 12.036 -48.474 1.00 48.78 87 GLU A CA 1
ATOM 681 C C . GLU A 1 87 ? 25.952 13.069 -48.389 1.00 48.78 87 GLU A C 1
ATOM 683 O O . GLU A 1 87 ? 25.849 14.143 -48.975 1.00 48.78 87 GLU A O 1
ATOM 688 N N . ALA A 1 88 ? 27.090 12.766 -47.757 1.00 45.75 88 ALA A N 1
ATOM 689 C CA . ALA A 1 88 ? 28.251 13.675 -47.732 1.00 45.75 88 ALA A CA 1
ATOM 690 C C . ALA A 1 88 ? 29.211 13.496 -48.932 1.00 45.75 88 ALA A C 1
ATOM 692 O O . ALA A 1 88 ? 30.431 13.620 -48.794 1.00 45.75 88 ALA A O 1
ATOM 693 N N . ARG A 1 89 ? 28.675 13.172 -50.115 1.00 44.56 89 ARG A N 1
ATOM 694 C CA . ARG A 1 89 ? 29.437 13.085 -51.372 1.00 44.56 89 ARG A CA 1
ATOM 695 C C . ARG A 1 89 ? 28.670 13.762 -52.515 1.00 44.56 89 ARG A C 1
ATOM 697 O O . ARG A 1 89 ? 28.188 13.100 -53.430 1.00 44.56 89 ARG A O 1
ATOM 704 N N . ALA A 1 90 ? 28.568 15.085 -52.443 1.00 36.72 90 ALA A N 1
ATOM 705 C CA . ALA A 1 90 ? 28.237 15.955 -53.569 1.00 36.72 90 ALA A CA 1
ATOM 706 C C . ALA A 1 90 ? 29.084 17.228 -53.486 1.00 36.72 90 ALA A C 1
ATOM 708 O O . ALA A 1 90 ? 29.153 17.804 -52.377 1.00 36.72 90 ALA A O 1
#

Foldseek 3Di:
DPVVVVVVVVVVVVVVVVVPVVVCCVVPVCCVPVVVVVVVVVVVVVVVVVVVVQVPQPADEDPDDDDPVNVVVVVPDPRYDYDDDPPPPD

Radius of gyration: 32.32 Å; Cα contacts (8 Å, |Δi|>4): 26; chains: 1; bounding box: 61×23×89 Å

Sequence (90 aa):
MNLSIVKTIFLKEMLDTFRDKRTMIAMVGLPIILYPVLFITAAQVSILQQTKTNETVSRAAIQGSTTERMTTWIADLEQVDQVDNPEARA

Secondar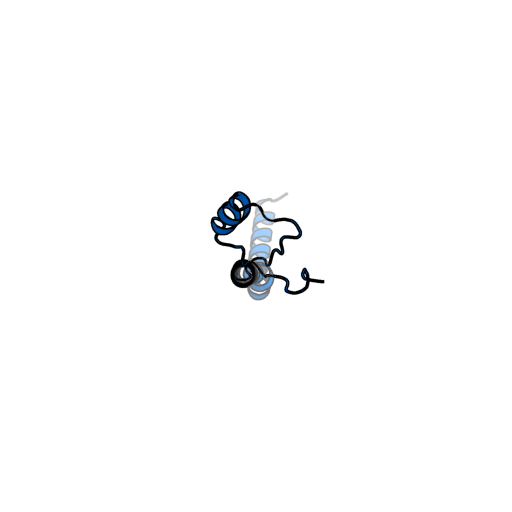y structure (DSSP, 8-state):
--HHHHHHHHHHHHHHHHH-HHHHIIIIIHHHHHHHHHHHHHHHHHHHHHHHHHHS---PPP-S---HHHHHHHHT-TT------TT---